Protein AF-A0A8J4YH72-F1 (afdb_monomer_lite)

Secondary structure (DSSP, 8-state):
----------------TT------------PPP----GGG-S-TTTTS-S--SHHHHHHTTTTTTHHHHHHT-HHHHHHHHHHTT-B-TTTT--BHHHHHHTT---

Sequence (106 aa):
MAAIARITPTLKTVLNPGISSVLVRRHSSTKVYGPLADEDRIFTNLYGRHEWRLKGAMARGDWYKTKEILNKGVDWILGEIKTSGLRGRGGAGFPTGMKWGFMNKP

pLDDT: mean 80.11, std 20.28, range [34.69, 96.19]

Radius of gyration: 29.71 Å; chains: 1; bounding box: 58×43×83 Å

Structure (mmCIF, N/CA/C/O backbone):
data_AF-A0A8J4YH72-F1
#
_entry.id   AF-A0A8J4YH72-F1
#
loop_
_atom_site.group_PDB
_atom_site.id
_atom_site.type_symbol
_atom_site.label_atom_id
_atom_site.label_alt_id
_atom_site.label_comp_id
_atom_site.label_asym_id
_atom_site.label_entity_id
_atom_site.label_seq_id
_atom_site.pdbx_PDB_ins_code
_atom_site.Cartn_x
_atom_site.Cartn_y
_atom_site.Cartn_z
_atom_site.occupancy
_atom_site.B_iso_or_equiv
_atom_site.auth_seq_id
_atom_site.auth_comp_id
_atom_site.auth_asym_id
_atom_site.auth_atom_id
_atom_site.pdbx_PDB_model_num
ATOM 1 N N . MET A 1 1 ? 36.032 32.325 63.250 1.00 39.03 1 MET A N 1
ATOM 2 C CA . MET A 1 1 ? 36.044 31.082 62.444 1.00 39.03 1 MET A CA 1
ATOM 3 C C . MET A 1 1 ? 35.371 29.980 63.254 1.00 39.03 1 MET A C 1
ATOM 5 O O . MET A 1 1 ? 35.620 29.944 64.447 1.00 39.03 1 MET A O 1
ATOM 9 N N . ALA A 1 2 ? 34.578 29.124 62.594 1.00 34.69 2 ALA A N 1
ATOM 10 C CA . ALA A 1 2 ? 33.863 27.928 63.097 1.00 34.69 2 ALA A CA 1
ATOM 11 C C . ALA A 1 2 ? 32.361 28.072 63.469 1.00 34.69 2 ALA A C 1
ATOM 13 O O . ALA A 1 2 ? 31.966 28.174 64.622 1.00 34.69 2 ALA A O 1
ATOM 14 N N . ALA A 1 3 ? 31.559 28.105 62.398 1.00 37.59 3 ALA A N 1
ATOM 15 C CA . ALA A 1 3 ? 30.391 27.276 62.055 1.00 37.59 3 ALA A CA 1
ATOM 16 C C . ALA A 1 3 ? 29.400 26.755 63.127 1.00 37.59 3 ALA A C 1
ATOM 18 O O . ALA A 1 3 ? 29.690 25.877 63.931 1.00 37.59 3 ALA A O 1
ATOM 19 N N . ILE A 1 4 ? 28.151 27.200 62.943 1.00 43.84 4 ILE A N 1
ATOM 20 C CA . ILE A 1 4 ? 26.877 26.615 63.382 1.00 43.84 4 ILE A CA 1
ATOM 21 C C . ILE A 1 4 ? 26.623 25.303 62.619 1.00 43.84 4 ILE A C 1
ATOM 23 O O . ILE A 1 4 ? 26.692 25.304 61.390 1.00 43.84 4 ILE A O 1
ATOM 27 N N . ALA A 1 5 ? 26.221 24.225 63.299 1.00 43.47 5 ALA A N 1
ATOM 28 C CA . ALA A 1 5 ? 25.615 23.064 62.642 1.00 43.47 5 ALA A CA 1
ATOM 29 C C . ALA A 1 5 ? 24.387 22.577 63.421 1.00 43.47 5 ALA A C 1
ATOM 31 O O . ALA A 1 5 ? 24.436 22.295 64.615 1.00 43.47 5 ALA A O 1
ATOM 32 N N . ARG A 1 6 ? 23.264 22.565 62.704 1.00 37.84 6 ARG A N 1
ATOM 33 C CA . ARG A 1 6 ? 21.909 22.278 63.167 1.00 37.84 6 ARG A CA 1
ATOM 34 C C . ARG A 1 6 ? 21.674 20.770 63.294 1.00 37.84 6 ARG A C 1
ATOM 36 O O . ARG A 1 6 ? 22.224 19.971 62.546 1.00 37.84 6 ARG A O 1
ATOM 43 N N . ILE A 1 7 ? 20.781 20.442 64.218 1.00 49.12 7 ILE A N 1
ATOM 44 C CA . ILE A 1 7 ? 20.158 19.142 64.483 1.00 49.12 7 ILE A CA 1
ATOM 45 C C . ILE A 1 7 ? 19.637 18.490 63.188 1.00 49.12 7 ILE A C 1
ATOM 47 O O . ILE A 1 7 ? 18.859 19.117 62.473 1.00 49.12 7 ILE A O 1
ATOM 51 N N . THR A 1 8 ? 19.979 17.220 62.937 1.00 41.97 8 THR A N 1
ATOM 52 C CA . THR A 1 8 ? 19.161 16.282 62.135 1.00 41.97 8 THR A CA 1
ATOM 53 C C . THR A 1 8 ? 19.289 14.847 62.675 1.00 41.97 8 THR A C 1
ATOM 55 O O . THR A 1 8 ? 20.343 14.485 63.200 1.00 41.97 8 THR A O 1
ATOM 58 N N . PRO A 1 9 ? 18.209 14.043 62.611 1.00 45.47 9 PRO A N 1
ATOM 59 C CA . PRO A 1 9 ? 18.123 12.744 63.268 1.00 45.47 9 PRO A CA 1
ATOM 60 C C . PRO A 1 9 ? 18.824 11.624 62.489 1.00 45.47 9 PRO A C 1
ATOM 62 O O . PRO A 1 9 ? 18.858 11.581 61.261 1.00 45.47 9 PRO A O 1
ATOM 65 N N . THR A 1 10 ? 19.341 10.680 63.263 1.00 43.25 10 THR A N 1
ATOM 66 C CA . THR A 1 10 ? 19.987 9.431 62.873 1.00 43.25 10 THR A CA 1
ATOM 67 C C . THR A 1 10 ? 19.068 8.528 62.038 1.00 43.25 10 THR A C 1
ATOM 69 O O . THR A 1 10 ? 18.215 7.814 62.563 1.00 43.25 10 THR A O 1
ATOM 72 N N . LEU A 1 11 ? 19.285 8.486 60.721 1.00 41.38 11 LEU A N 1
ATOM 73 C CA . LEU A 1 11 ? 18.769 7.418 59.859 1.00 41.38 11 LEU A CA 1
ATOM 74 C C . LEU A 1 11 ? 19.636 6.165 60.047 1.00 41.38 11 LEU A C 1
ATOM 76 O O . LEU A 1 11 ? 20.699 6.021 59.445 1.00 41.38 11 LEU A O 1
ATOM 80 N N . LYS A 1 12 ? 19.184 5.247 60.907 1.00 43.00 12 LYS A N 1
ATOM 81 C CA . LYS A 1 12 ? 19.678 3.866 60.930 1.00 43.00 12 LYS A CA 1
ATOM 82 C C . LYS A 1 12 ? 19.165 3.147 59.679 1.00 43.00 12 LYS A C 1
ATOM 84 O O . LYS A 1 12 ? 18.046 2.642 59.667 1.00 43.00 12 LYS A O 1
ATOM 89 N N . THR A 1 13 ? 19.982 3.088 58.634 1.00 43.09 13 THR A N 1
ATOM 90 C CA . THR A 1 13 ? 19.763 2.172 57.510 1.00 43.09 13 THR A CA 1
ATOM 91 C C . THR A 1 13 ? 20.051 0.752 57.990 1.00 43.09 13 THR A C 1
ATOM 93 O O . THR A 1 13 ? 21.195 0.397 58.266 1.00 43.09 13 THR A O 1
ATOM 96 N N . VAL A 1 14 ? 18.999 -0.053 58.122 1.00 46.81 14 VAL A N 1
ATOM 97 C CA . VAL A 1 14 ? 19.088 -1.500 58.337 1.00 46.81 14 VAL A CA 1
ATOM 98 C C . VAL A 1 14 ? 19.742 -2.114 57.097 1.00 46.81 14 VAL A C 1
ATOM 100 O O . VAL A 1 14 ? 19.135 -2.186 56.031 1.00 46.81 14 VAL A O 1
ATOM 103 N N . LEU A 1 15 ? 21.006 -2.516 57.226 1.00 44.09 15 LEU A N 1
ATOM 104 C CA . LEU A 1 15 ? 21.703 -3.328 56.234 1.00 44.09 15 LEU A CA 1
ATOM 105 C C . LEU A 1 15 ? 21.137 -4.748 56.308 1.00 44.09 15 LEU A C 1
ATOM 107 O O . LEU A 1 15 ? 21.370 -5.460 57.281 1.00 44.09 15 LEU A O 1
ATOM 111 N N . ASN A 1 16 ? 20.382 -5.145 55.286 1.00 44.38 16 ASN A N 1
ATOM 112 C CA . ASN A 1 16 ? 19.950 -6.525 55.099 1.00 44.38 16 ASN A CA 1
ATOM 113 C C . ASN A 1 16 ? 21.035 -7.256 54.276 1.00 44.38 16 ASN A C 1
ATOM 115 O O . ASN A 1 16 ? 21.258 -6.877 53.120 1.00 44.38 16 ASN A O 1
ATOM 119 N N . PRO A 1 17 ? 21.754 -8.254 54.821 1.00 45.34 17 PRO A N 1
ATOM 120 C CA . PRO A 1 17 ? 22.838 -8.925 54.116 1.00 45.34 17 PRO A CA 1
ATOM 121 C C . PRO A 1 17 ? 22.244 -10.066 53.283 1.00 45.34 17 PRO A C 1
ATOM 123 O O . PRO A 1 17 ? 22.188 -11.205 53.730 1.00 45.34 17 PRO A O 1
ATOM 126 N N . GLY A 1 18 ? 21.725 -9.771 52.089 1.00 48.78 18 GLY A N 1
ATOM 127 C CA . GLY A 1 18 ? 21.103 -10.835 51.288 1.00 48.78 18 GLY A CA 1
ATOM 128 C C . GLY A 1 18 ? 20.707 -10.520 49.852 1.00 48.78 18 GLY A C 1
ATOM 129 O O . GLY A 1 18 ? 20.145 -11.387 49.193 1.00 48.78 18 GLY A O 1
ATOM 130 N N . ILE A 1 19 ? 20.987 -9.325 49.330 1.00 50.94 19 ILE A N 1
ATOM 131 C CA . ILE A 1 19 ? 20.659 -8.994 47.939 1.00 50.94 19 ILE A CA 1
ATOM 132 C C . ILE A 1 19 ? 21.966 -8.871 47.169 1.00 50.94 19 ILE A C 1
ATOM 134 O O . ILE A 1 19 ? 22.557 -7.797 47.069 1.00 50.94 19 ILE A O 1
ATOM 138 N N . SER A 1 20 ? 22.428 -10.006 46.645 1.00 48.84 20 SER A N 1
ATOM 139 C CA . SER A 1 20 ? 23.406 -10.047 45.563 1.00 48.84 20 SER A CA 1
ATOM 140 C C . SER A 1 20 ? 22.939 -9.070 44.489 1.00 48.84 20 SER A C 1
ATOM 142 O O . SER A 1 20 ? 21.819 -9.190 43.990 1.00 48.84 20 SER A O 1
ATOM 144 N N . SER A 1 21 ? 23.759 -8.072 44.172 1.00 56.25 21 SER A N 1
ATOM 145 C CA . SER A 1 21 ? 23.476 -7.102 43.122 1.00 56.25 21 SER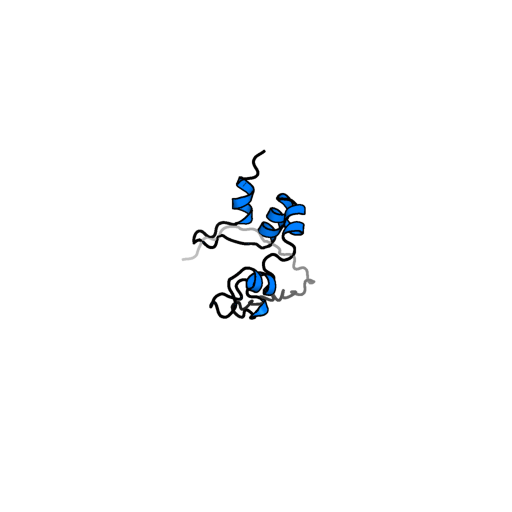 A CA 1
ATOM 146 C C . SER A 1 21 ? 23.363 -7.841 41.790 1.00 56.25 21 SER A C 1
ATOM 148 O O . SER A 1 21 ? 24.348 -8.094 41.098 1.00 56.25 21 SER A O 1
ATOM 150 N N . VAL A 1 22 ? 22.140 -8.224 41.424 1.00 60.81 22 VAL A N 1
ATOM 151 C CA . VAL A 1 22 ? 21.829 -8.690 40.078 1.00 60.81 22 VAL A CA 1
ATOM 152 C C . VAL A 1 22 ? 22.080 -7.496 39.171 1.00 60.81 22 VAL A C 1
ATOM 154 O O . VAL A 1 22 ? 21.256 -6.589 39.054 1.00 60.81 22 VAL A O 1
ATOM 157 N N . LEU A 1 23 ? 23.272 -7.459 38.580 1.00 59.34 23 LEU A N 1
ATOM 158 C CA . LEU A 1 23 ? 23.621 -6.525 37.529 1.00 59.34 23 LEU A CA 1
ATOM 159 C C . LEU A 1 23 ? 22.649 -6.794 36.377 1.00 59.34 23 LEU A C 1
ATOM 161 O O . LEU A 1 23 ? 22.839 -7.723 35.590 1.00 59.34 23 LEU A O 1
ATOM 165 N N . VAL A 1 24 ? 21.574 -6.010 36.301 1.00 63.34 24 VAL A N 1
ATOM 166 C CA . VAL A 1 24 ? 20.640 -6.036 35.177 1.00 63.34 24 VAL A CA 1
ATOM 167 C C . VAL A 1 24 ? 21.429 -5.598 33.946 1.00 63.34 24 VAL A C 1
ATOM 169 O O . VAL A 1 24 ? 21.573 -4.407 33.666 1.00 63.34 24 VAL A O 1
ATOM 172 N N . ARG A 1 25 ? 21.983 -6.567 33.208 1.00 59.88 25 ARG A N 1
ATOM 173 C CA . ARG A 1 25 ? 22.549 -6.345 31.877 1.00 59.88 25 ARG A CA 1
ATOM 174 C C . ARG A 1 25 ? 21.402 -5.926 30.962 1.00 59.88 25 ARG A C 1
ATOM 176 O O . ARG A 1 25 ? 20.724 -6.767 30.373 1.00 59.88 25 ARG A O 1
ATOM 183 N N . ARG A 1 26 ? 21.180 -4.614 30.845 1.00 61.28 26 ARG A N 1
ATOM 184 C CA . ARG A 1 26 ? 20.371 -4.032 29.773 1.00 61.28 26 ARG A CA 1
ATOM 185 C C . ARG A 1 26 ? 21.037 -4.412 28.452 1.00 61.28 26 ARG A C 1
ATOM 187 O O . ARG A 1 26 ? 22.020 -3.796 28.057 1.00 61.28 26 ARG A O 1
ATOM 194 N N . HIS A 1 27 ? 20.522 -5.436 27.780 1.00 61.22 27 HIS A N 1
ATOM 195 C CA . HIS A 1 27 ? 20.843 -5.661 26.378 1.00 61.22 27 HIS A CA 1
ATOM 196 C C . HIS A 1 27 ? 20.159 -4.550 25.579 1.00 61.22 27 HIS A C 1
ATOM 198 O O . HIS A 1 27 ? 19.003 -4.682 25.184 1.00 61.22 27 HIS A O 1
ATOM 204 N N . SER A 1 28 ? 20.843 -3.426 25.364 1.00 66.75 28 SER A N 1
ATOM 205 C CA . SER A 1 28 ? 20.453 -2.506 24.300 1.00 66.75 28 SER A CA 1
ATOM 206 C C . SER A 1 28 ? 20.903 -3.137 22.984 1.00 66.75 28 SER A C 1
ATOM 208 O O . SER A 1 28 ? 22.024 -2.913 22.532 1.00 66.75 28 SER A O 1
ATOM 210 N N . SER A 1 29 ? 20.073 -3.990 22.383 1.00 69.50 29 SER A N 1
ATOM 211 C CA . SER A 1 29 ? 20.314 -4.402 21.002 1.00 69.50 29 SER A CA 1
ATOM 212 C C . SER A 1 29 ? 20.127 -3.170 20.115 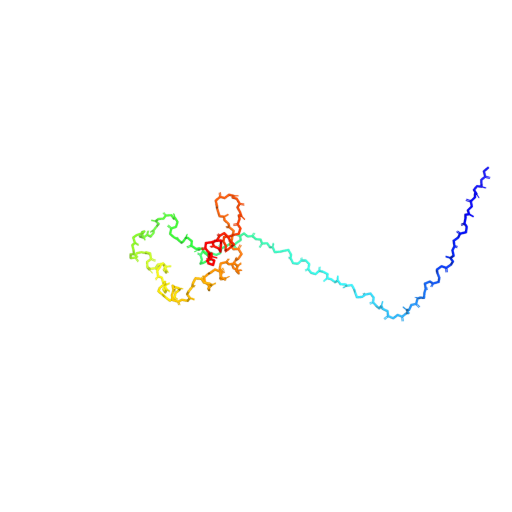1.00 69.50 29 SER A C 1
ATOM 214 O O . SER A 1 29 ? 18.996 -2.737 19.872 1.00 69.50 29 SER A O 1
ATOM 216 N N . THR A 1 30 ? 21.217 -2.563 19.665 1.00 75.94 30 THR A N 1
ATOM 217 C CA . THR A 1 30 ? 21.175 -1.477 18.688 1.00 75.94 30 THR A CA 1
ATOM 218 C C . THR A 1 30 ? 20.714 -2.080 17.362 1.00 75.94 30 THR A C 1
ATOM 220 O O . THR A 1 30 ? 21.494 -2.720 16.662 1.00 75.94 30 THR A O 1
ATOM 223 N N . LYS A 1 31 ? 19.421 -1.961 17.031 1.00 81.88 31 LYS A N 1
ATOM 224 C CA . LYS A 1 31 ? 18.928 -2.382 15.713 1.00 81.88 31 LYS A CA 1
ATOM 225 C C . LYS A 1 31 ? 19.530 -1.461 14.656 1.00 81.88 31 LYS A C 1
ATOM 227 O O . LYS A 1 31 ? 19.327 -0.250 14.706 1.00 81.88 31 LYS A O 1
ATOM 232 N N . VAL A 1 32 ? 20.256 -2.046 13.711 1.00 86.69 32 VAL A N 1
ATOM 233 C CA . VAL A 1 32 ? 20.731 -1.356 12.511 1.00 86.69 32 VAL A CA 1
ATOM 234 C C . VAL A 1 32 ? 19.619 -1.433 11.469 1.00 86.69 32 VAL A C 1
ATOM 236 O O . VAL A 1 32 ? 19.128 -2.515 11.158 1.00 86.69 32 VAL A O 1
ATOM 239 N N . TYR A 1 33 ? 19.198 -0.279 10.963 1.00 89.25 33 TYR A N 1
ATOM 240 C CA . TYR A 1 33 ? 18.208 -0.163 9.892 1.00 89.25 33 TYR A CA 1
ATOM 241 C C . TYR A 1 33 ? 18.920 0.079 8.558 1.00 89.25 33 TYR A C 1
ATOM 243 O O . TYR A 1 33 ? 20.050 0.561 8.548 1.00 89.25 33 TYR A O 1
ATOM 251 N N . GLY A 1 34 ? 18.259 -0.208 7.434 1.00 88.12 34 GLY A N 1
ATOM 252 C CA . GLY A 1 34 ? 18.790 0.115 6.105 1.00 88.12 34 GLY A CA 1
ATOM 253 C C . GLY A 1 34 ? 18.786 -1.032 5.095 1.00 88.12 34 GLY A C 1
ATOM 254 O O . GLY A 1 34 ? 18.287 -0.806 3.993 1.00 88.12 34 GLY A O 1
ATOM 255 N N . PRO A 1 35 ? 19.297 -2.240 5.410 1.00 92.75 35 PRO A N 1
ATOM 256 C CA . PRO A 1 35 ? 19.249 -3.331 4.446 1.00 92.75 35 PRO A CA 1
ATOM 257 C C . PRO A 1 35 ? 17.792 -3.757 4.229 1.00 92.75 35 PRO A C 1
ATOM 259 O O . PRO A 1 35 ? 17.090 -4.088 5.182 1.00 92.75 35 PRO A O 1
ATOM 262 N N . LEU A 1 36 ? 17.348 -3.711 2.972 1.00 94.19 36 LEU A N 1
ATOM 263 C CA . LEU A 1 36 ? 16.031 -4.158 2.523 1.00 94.19 36 LEU A CA 1
ATOM 264 C C . LEU A 1 36 ? 16.245 -5.109 1.347 1.00 94.19 36 LEU A C 1
ATOM 266 O O . LEU A 1 36 ? 16.844 -4.700 0.345 1.00 94.19 36 LEU A O 1
ATOM 270 N N . ALA A 1 37 ? 15.790 -6.356 1.476 1.00 94.81 37 ALA A N 1
ATOM 271 C CA . ALA A 1 37 ? 15.910 -7.326 0.398 1.00 94.81 37 ALA A CA 1
ATOM 272 C C . ALA A 1 37 ? 15.025 -6.921 -0.790 1.00 94.81 37 ALA A C 1
ATOM 274 O O . ALA A 1 37 ? 14.049 -6.182 -0.644 1.00 94.81 37 ALA A O 1
ATOM 275 N N . ASP A 1 38 ? 15.363 -7.400 -1.986 1.00 93.38 38 ASP A N 1
ATOM 276 C CA . ASP A 1 38 ? 14.587 -7.093 -3.192 1.00 93.38 38 ASP A CA 1
ATOM 277 C C . ASP A 1 38 ? 13.147 -7.634 -3.103 1.00 93.38 38 ASP A C 1
ATOM 279 O O . ASP A 1 38 ? 12.233 -7.001 -3.630 1.00 93.38 38 ASP A O 1
ATOM 283 N N . GLU A 1 39 ? 12.936 -8.742 -2.385 1.00 94.06 39 GLU A N 1
ATOM 284 C CA . GLU A 1 39 ? 11.621 -9.347 -2.124 1.00 94.06 39 GLU A CA 1
ATOM 285 C C . GLU A 1 39 ? 10.752 -8.552 -1.137 1.00 94.06 39 GLU A C 1
ATOM 287 O O . GLU A 1 39 ? 9.529 -8.565 -1.251 1.00 94.06 39 GLU A O 1
ATOM 292 N N . ASP A 1 40 ? 11.364 -7.780 -0.234 1.00 95.19 40 ASP A N 1
ATOM 293 C CA . ASP A 1 40 ? 10.648 -6.940 0.736 1.00 95.19 40 ASP A CA 1
ATOM 294 C C . ASP A 1 40 ? 10.128 -5.630 0.112 1.00 95.19 40 ASP A C 1
ATOM 296 O O . ASP A 1 40 ? 9.454 -4.818 0.761 1.00 95.19 40 ASP A O 1
ATOM 300 N N . ARG A 1 41 ? 10.464 -5.363 -1.156 1.00 94.75 41 ARG A N 1
ATOM 301 C CA . ARG A 1 41 ? 10.046 -4.144 -1.851 1.00 94.75 41 ARG A CA 1
ATOM 302 C C . ARG A 1 41 ? 8.596 -4.249 -2.299 1.00 94.75 41 ARG A C 1
ATOM 304 O O . ARG A 1 41 ? 8.258 -5.003 -3.200 1.00 94.75 41 ARG A O 1
ATOM 311 N N . ILE A 1 42 ? 7.764 -3.352 -1.780 1.00 94.75 42 ILE A N 1
ATOM 312 C CA . ILE A 1 42 ? 6.365 -3.214 -2.214 1.00 94.75 42 ILE A CA 1
ATOM 313 C C . ILE A 1 42 ? 6.275 -2.722 -3.674 1.00 94.75 42 ILE A C 1
ATOM 315 O O . ILE A 1 42 ? 5.415 -3.156 -4.432 1.00 94.75 42 ILE A O 1
ATOM 319 N N . PHE A 1 43 ? 7.178 -1.831 -4.103 1.00 94.75 43 PHE A N 1
ATOM 320 C CA . PHE A 1 43 ? 7.181 -1.260 -5.457 1.00 94.75 43 PHE A CA 1
ATOM 321 C C . PHE A 1 43 ? 8.224 -1.939 -6.354 1.00 94.75 43 PHE A C 1
ATOM 323 O O . PHE A 1 43 ? 9.296 -1.395 -6.615 1.00 94.75 43 PHE A O 1
ATOM 330 N N . THR A 1 44 ? 7.910 -3.141 -6.834 1.00 92.75 44 THR A N 1
ATOM 331 C CA . THR A 1 44 ? 8.844 -3.995 -7.594 1.00 92.75 44 THR A CA 1
ATOM 332 C C . THR A 1 44 ? 9.158 -3.487 -9.009 1.00 92.75 44 THR A C 1
ATOM 334 O O . THR A 1 44 ? 10.297 -3.582 -9.460 1.00 92.75 44 THR A O 1
ATOM 337 N N . ASN A 1 45 ? 8.194 -2.883 -9.715 1.00 94.94 45 ASN A N 1
ATOM 338 C CA . ASN A 1 45 ? 8.387 -2.344 -11.074 1.00 94.94 45 ASN A CA 1
ATOM 339 C C . ASN A 1 45 ? 8.626 -0.824 -11.108 1.00 94.94 45 ASN A C 1
ATOM 341 O O . ASN A 1 45 ? 8.141 -0.131 -12.001 1.00 94.94 45 ASN A O 1
ATOM 345 N N . LEU A 1 46 ? 9.363 -0.287 -10.134 1.00 93.75 46 LEU A N 1
ATOM 346 C CA . LEU A 1 46 ? 9.586 1.159 -10.022 1.00 93.75 46 LEU A CA 1
ATOM 347 C C . LEU A 1 46 ? 10.303 1.759 -11.247 1.00 93.75 46 LEU A C 1
ATOM 349 O O . LEU A 1 46 ? 10.021 2.884 -11.641 1.00 93.75 46 LEU A O 1
ATOM 353 N N . TYR A 1 47 ? 11.201 0.995 -11.869 1.00 94.38 47 TYR A N 1
ATOM 354 C CA . TYR A 1 47 ? 11.994 1.439 -13.021 1.00 94.38 47 TYR A CA 1
ATOM 355 C C . TYR A 1 47 ? 11.367 1.103 -14.383 1.00 94.38 47 TYR A C 1
ATOM 357 O O . TYR A 1 47 ? 12.010 1.306 -15.408 1.00 94.38 47 TYR A O 1
ATOM 365 N N . GLY A 1 48 ? 10.158 0.531 -14.421 1.00 92.38 48 GLY A N 1
ATOM 366 C CA . GLY A 1 48 ? 9.485 0.193 -15.681 1.00 92.38 48 GLY A CA 1
ATOM 367 C C . GLY A 1 48 ? 10.168 -0.904 -16.509 1.00 92.38 48 GLY A C 1
ATOM 368 O O . GLY A 1 48 ? 9.931 -0.996 -17.710 1.00 92.38 48 GLY A O 1
ATOM 369 N N . ARG A 1 49 ? 11.012 -1.743 -15.889 1.00 92.00 49 ARG A N 1
ATOM 370 C CA . ARG A 1 49 ? 11.682 -2.876 -16.563 1.00 92.00 49 ARG A CA 1
ATOM 371 C C . ARG A 1 49 ? 10.712 -3.993 -16.952 1.00 92.00 49 ARG A C 1
ATOM 373 O O . ARG A 1 49 ? 11.014 -4.785 -17.838 1.00 92.00 49 ARG A O 1
ATOM 380 N N . HIS A 1 50 ? 9.561 -4.059 -16.289 1.00 91.25 50 HIS A N 1
ATOM 381 C CA . HIS A 1 50 ? 8.484 -4.996 -16.586 1.00 91.25 50 HIS A CA 1
ATOM 382 C C . HIS A 1 50 ? 7.257 -4.263 -17.139 1.00 91.25 50 HIS A C 1
ATOM 384 O O . HIS A 1 50 ? 7.118 -3.045 -17.008 1.00 91.25 50 HIS A O 1
ATOM 390 N N . GLU A 1 51 ? 6.322 -5.013 -17.723 1.00 93.06 51 GLU A N 1
ATOM 391 C CA . GLU A 1 51 ? 5.084 -4.450 -18.261 1.00 93.06 51 GLU A CA 1
ATOM 392 C C . GLU A 1 51 ? 4.257 -3.755 -17.156 1.00 93.06 51 GLU A C 1
ATOM 394 O O . GLU A 1 51 ? 3.919 -4.345 -16.128 1.00 93.06 51 GLU A O 1
ATOM 399 N N . TRP A 1 52 ? 3.912 -2.482 -17.361 1.00 91.38 52 TRP A N 1
ATOM 400 C CA . TRP A 1 52 ? 3.111 -1.679 -16.422 1.00 91.38 52 TRP A CA 1
ATOM 401 C C . TRP A 1 52 ? 1.597 -1.889 -16.568 1.00 91.38 52 TRP A C 1
ATOM 403 O O . TRP A 1 52 ? 0.824 -1.440 -15.725 1.00 91.38 52 TRP A O 1
ATOM 413 N N . ARG A 1 53 ? 1.163 -2.570 -17.634 1.00 95.81 53 ARG A N 1
ATOM 414 C CA . ARG A 1 53 ? -0.245 -2.891 -17.891 1.00 95.81 53 ARG A CA 1
ATOM 415 C C . ARG A 1 53 ? -0.760 -3.970 -16.935 1.00 95.81 53 ARG A C 1
ATOM 417 O O . ARG A 1 53 ? -0.010 -4.564 -16.164 1.00 95.81 53 ARG A O 1
ATOM 424 N N . LEU A 1 54 ? -2.058 -4.260 -17.038 1.00 94.31 54 LEU A N 1
ATOM 425 C CA . LEU A 1 54 ? -2.764 -5.194 -16.161 1.00 94.31 54 LEU A CA 1
ATOM 426 C C . LEU A 1 54 ? -2.119 -6.587 -16.106 1.00 94.31 54 LEU A C 1
ATOM 428 O O . LEU A 1 54 ? -1.958 -7.127 -15.019 1.00 94.31 54 LEU A O 1
ATOM 432 N N . LYS A 1 55 ? -1.708 -7.148 -17.251 1.00 94.56 55 LYS A N 1
ATOM 433 C CA . LYS A 1 55 ? -1.083 -8.480 -17.307 1.00 94.56 55 LYS A CA 1
ATOM 434 C C . LYS A 1 55 ? 0.217 -8.525 -16.502 1.00 94.56 55 LYS A C 1
ATOM 436 O O . LYS A 1 55 ? 0.362 -9.371 -15.623 1.00 94.56 55 LYS A O 1
ATOM 441 N N . GLY A 1 56 ? 1.118 -7.570 -16.735 1.00 94.75 56 GLY A N 1
ATOM 442 C CA . GLY A 1 56 ? 2.331 -7.417 -15.934 1.00 94.75 56 GLY A CA 1
ATOM 443 C C . GLY A 1 56 ? 2.074 -7.123 -14.453 1.00 94.75 56 GLY A C 1
ATOM 444 O O . GLY A 1 56 ? 2.826 -7.600 -13.611 1.00 94.75 56 GLY A O 1
ATOM 445 N N . ALA A 1 57 ? 1.018 -6.379 -14.112 1.00 95.19 57 ALA A N 1
ATOM 446 C CA . ALA A 1 57 ? 0.632 -6.124 -12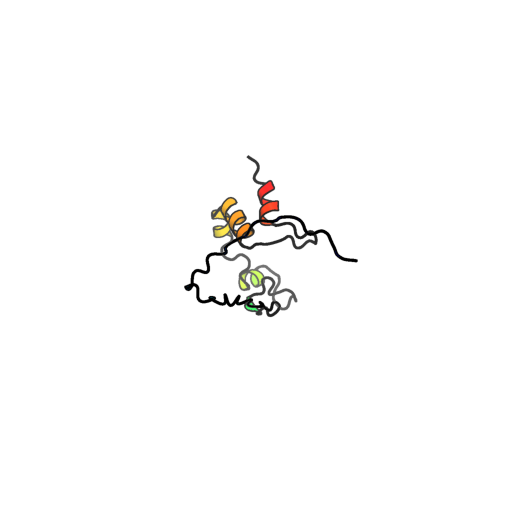.722 1.00 95.19 57 ALA A CA 1
ATOM 447 C C . ALA A 1 57 ? 0.173 -7.395 -11.999 1.00 95.19 57 ALA A C 1
ATOM 449 O O . ALA A 1 57 ? 0.694 -7.722 -10.933 1.00 95.19 57 ALA A O 1
ATOM 450 N N . MET A 1 58 ? -0.712 -8.170 -12.627 1.00 94.44 58 MET A N 1
ATOM 451 C CA . MET A 1 58 ? -1.161 -9.458 -12.093 1.00 94.44 58 MET A CA 1
ATOM 452 C C . MET A 1 58 ? 0.005 -10.430 -11.879 1.00 94.44 58 MET A C 1
ATOM 454 O O . MET A 1 58 ? 0.035 -11.137 -10.876 1.00 94.44 58 MET A O 1
ATOM 458 N N . ALA A 1 59 ? 1.002 -10.426 -12.772 1.00 94.56 59 ALA A N 1
ATOM 459 C CA . ALA A 1 59 ? 2.198 -11.258 -12.633 1.00 94.56 59 ALA A CA 1
ATOM 460 C C . ALA A 1 59 ? 3.075 -10.888 -11.418 1.00 94.56 59 ALA A C 1
ATOM 462 O O . ALA A 1 59 ? 3.801 -11.740 -10.915 1.00 94.56 59 ALA A O 1
ATOM 463 N N . ARG A 1 60 ? 3.005 -9.644 -10.925 1.00 94.12 60 ARG A N 1
ATOM 464 C CA . ARG A 1 60 ? 3.735 -9.185 -9.726 1.00 94.12 60 ARG A CA 1
ATOM 465 C C . ARG A 1 60 ? 2.969 -9.413 -8.422 1.00 94.12 60 ARG A C 1
ATOM 467 O O . ARG A 1 60 ? 3.495 -9.102 -7.360 1.00 94.12 60 ARG A O 1
ATOM 474 N N . GLY A 1 61 ? 1.742 -9.929 -8.499 1.00 94.38 61 GLY A N 1
ATOM 475 C CA . GLY A 1 61 ? 0.856 -10.087 -7.347 1.00 94.38 61 GLY A CA 1
ATOM 476 C C . GLY A 1 61 ? -0.067 -8.891 -7.092 1.00 94.38 61 GLY A C 1
ATOM 477 O O . GLY A 1 61 ? -0.845 -8.927 -6.138 1.00 94.38 61 GLY A O 1
ATOM 478 N N . ASP A 1 62 ? -0.057 -7.863 -7.951 1.00 94.81 62 ASP A N 1
ATOM 479 C CA . ASP A 1 62 ? -1.092 -6.826 -7.909 1.00 94.81 62 ASP A CA 1
ATOM 480 C C . ASP A 1 62 ? -2.455 -7.478 -8.222 1.00 94.81 62 ASP A C 1
ATOM 482 O O . ASP A 1 62 ? -2.544 -8.421 -9.009 1.00 94.81 62 ASP A O 1
ATOM 486 N N . TRP A 1 63 ? -3.537 -6.990 -7.611 1.00 94.56 63 TRP A N 1
ATOM 487 C CA . TRP A 1 63 ? -4.886 -7.585 -7.702 1.00 9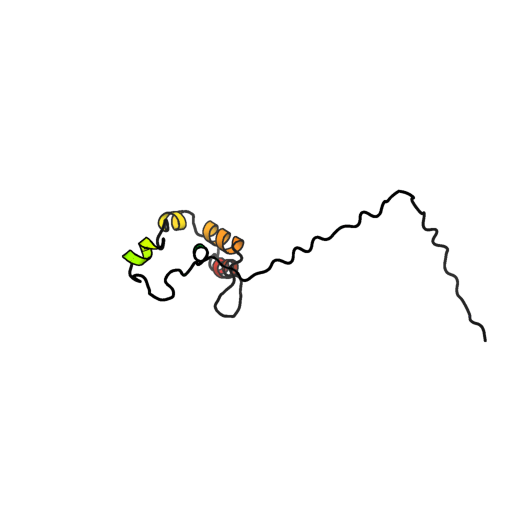4.56 63 TRP A CA 1
ATOM 488 C C . TRP A 1 63 ? -5.049 -8.990 -7.096 1.00 94.56 63 TRP A C 1
ATOM 490 O O . TRP A 1 63 ? -6.128 -9.580 -7.201 1.00 94.56 63 TRP A O 1
ATOM 500 N N . TYR A 1 64 ? -4.044 -9.517 -6.399 1.00 94.56 64 TYR A N 1
ATOM 501 C CA . TYR A 1 64 ? -4.165 -10.795 -5.708 1.00 94.56 64 TYR A CA 1
ATOM 502 C C . TYR A 1 64 ? -5.162 -10.714 -4.542 1.00 94.56 64 TYR A C 1
ATOM 504 O O . TYR A 1 64 ? -5.020 -9.890 -3.640 1.00 94.56 64 TYR A O 1
ATOM 512 N N . LYS A 1 65 ? -6.187 -11.577 -4.564 1.00 96.19 65 LYS A N 1
ATOM 513 C CA . LYS A 1 65 ? -7.193 -11.733 -3.491 1.00 96.19 65 LYS A CA 1
ATOM 514 C C . LYS A 1 65 ? -7.877 -10.438 -3.033 1.00 96.19 65 LYS A C 1
ATOM 516 O O . LYS A 1 65 ? -8.419 -10.368 -1.931 1.00 96.19 65 LYS A O 1
ATOM 521 N N . THR A 1 66 ? -7.945 -9.423 -3.888 1.00 94.50 66 THR A N 1
ATOM 522 C CA . THR A 1 66 ? -8.591 -8.142 -3.553 1.00 94.50 66 THR A CA 1
ATOM 523 C C . THR A 1 66 ? -10.063 -8.309 -3.189 1.00 94.50 66 THR A C 1
ATOM 525 O O . THR A 1 66 ? -10.533 -7.676 -2.249 1.00 94.50 66 THR A O 1
ATOM 528 N N . LYS A 1 67 ? -10.779 -9.224 -3.854 1.00 94.81 67 LYS A N 1
ATOM 529 C CA . LYS A 1 67 ? -12.167 -9.572 -3.510 1.00 94.81 67 LYS A CA 1
ATOM 530 C C . LYS A 1 67 ? -12.302 -10.084 -2.071 1.00 94.81 67 LYS A C 1
ATOM 532 O O . LYS A 1 67 ? -13.227 -9.693 -1.369 1.00 94.81 67 LYS A O 1
ATOM 537 N N . GLU A 1 68 ? -11.380 -10.934 -1.622 1.00 96.12 68 GLU A N 1
ATOM 538 C CA . GLU A 1 68 ? -11.385 -11.458 -0.251 1.00 96.12 68 GLU A CA 1
ATOM 539 C C . GLU A 1 68 ? -11.100 -10.347 0.763 1.00 96.12 68 GLU A C 1
ATOM 541 O O . GLU A 1 68 ? -11.764 -10.281 1.793 1.00 96.12 68 GLU A O 1
ATOM 546 N N . ILE A 1 69 ? -10.165 -9.442 0.451 1.00 95.19 69 ILE A N 1
ATOM 547 C CA . ILE A 1 69 ? -9.851 -8.278 1.292 1.00 95.19 69 ILE A CA 1
ATOM 548 C C . ILE A 1 69 ? -11.086 -7.385 1.460 1.00 95.19 69 ILE A C 1
ATOM 550 O O . ILE A 1 69 ? -11.401 -6.995 2.581 1.00 95.19 69 ILE A O 1
ATOM 554 N N . LEU A 1 70 ? -11.813 -7.105 0.374 1.00 94.38 70 LEU A N 1
ATOM 555 C CA . LEU A 1 70 ? -13.041 -6.305 0.425 1.00 94.38 70 LEU A CA 1
ATOM 556 C C . LEU A 1 70 ? -14.134 -6.979 1.266 1.00 94.38 70 LEU A C 1
ATOM 558 O O . LEU A 1 70 ? -14.801 -6.314 2.055 1.00 94.38 70 LEU A O 1
ATOM 562 N N . ASN A 1 71 ? -14.275 -8.300 1.150 1.00 96.19 71 ASN A N 1
ATOM 563 C CA . ASN A 1 71 ? -15.275 -9.059 1.900 1.00 96.19 71 ASN A CA 1
ATOM 564 C C . ASN A 1 71 ? -15.007 -9.110 3.414 1.00 96.19 71 ASN A C 1
ATOM 566 O O . ASN A 1 71 ? -15.939 -9.356 4.174 1.00 96.19 71 ASN A O 1
ATOM 570 N N . LYS A 1 72 ? -13.771 -8.869 3.875 1.00 94.12 72 LYS A N 1
ATOM 571 C CA . LYS A 1 72 ? -13.453 -8.792 5.314 1.00 94.12 72 LYS A CA 1
ATOM 572 C C . LYS A 1 72 ? -14.019 -7.542 5.998 1.00 94.12 72 LYS A C 1
ATOM 574 O O . LYS A 1 72 ? -14.068 -7.496 7.224 1.00 94.12 72 LYS A O 1
ATOM 579 N N . GLY A 1 73 ? -14.464 -6.552 5.223 1.00 92.94 73 GLY A N 1
ATOM 580 C CA . GLY A 1 73 ? -15.090 -5.339 5.735 1.00 92.94 73 GLY A CA 1
ATOM 581 C C . GLY A 1 73 ? -14.100 -4.242 6.130 1.00 92.94 73 GLY A C 1
ATOM 582 O O . GLY A 1 73 ? -12.893 -4.447 6.271 1.00 92.94 73 GLY A O 1
ATOM 583 N N . VAL A 1 74 ? -14.641 -3.034 6.293 1.00 92.06 74 VAL A N 1
ATOM 584 C CA . VAL A 1 74 ? -13.865 -1.801 6.496 1.00 92.06 74 VAL A CA 1
ATOM 585 C C . VAL A 1 74 ? -13.118 -1.809 7.831 1.00 92.06 74 VAL A C 1
ATOM 587 O O . VAL A 1 74 ? -11.948 -1.428 7.877 1.00 92.06 74 VAL A O 1
ATOM 590 N N . ASP A 1 75 ? -13.756 -2.284 8.902 1.00 92.19 75 ASP A N 1
ATOM 591 C CA . ASP A 1 75 ? -13.165 -2.289 10.245 1.00 92.19 75 ASP A CA 1
ATOM 592 C C . ASP A 1 75 ? -11.919 -3.174 10.324 1.00 92.19 75 ASP A C 1
ATOM 594 O O . ASP A 1 75 ? -10.916 -2.781 10.925 1.00 92.19 75 ASP A O 1
ATOM 598 N N . TRP A 1 76 ? -11.946 -4.330 9.652 1.00 94.81 76 TRP A N 1
ATOM 599 C CA . TRP A 1 76 ? -10.789 -5.218 9.567 1.00 94.81 76 TRP A CA 1
ATOM 600 C C . TRP A 1 76 ? -9.618 -4.538 8.845 1.00 94.81 76 TRP A C 1
ATOM 602 O O . TRP A 1 76 ? -8.502 -4.516 9.363 1.00 94.81 76 TRP A O 1
ATOM 612 N N . ILE A 1 77 ? -9.878 -3.897 7.698 1.00 93.81 77 ILE A N 1
ATOM 613 C CA . ILE A 1 77 ? -8.849 -3.179 6.925 1.00 93.81 77 ILE A CA 1
ATOM 614 C C . ILE A 1 77 ? -8.248 -2.029 7.750 1.00 93.81 77 ILE A C 1
ATOM 616 O O . ILE A 1 77 ? -7.029 -1.841 7.768 1.00 93.81 77 ILE A O 1
ATOM 620 N N . LEU A 1 78 ? -9.079 -1.266 8.467 1.00 93.06 78 LEU A N 1
ATOM 621 C CA . LEU A 1 78 ? -8.607 -0.192 9.345 1.00 93.06 78 LEU A CA 1
ATOM 622 C C . LEU A 1 78 ? -7.753 -0.728 10.501 1.00 93.06 78 LEU A C 1
ATOM 624 O O . LEU A 1 78 ? -6.766 -0.083 10.869 1.00 93.06 78 LEU A O 1
ATOM 628 N N . GLY A 1 79 ? -8.114 -1.886 11.058 1.00 94.06 79 GLY A N 1
ATOM 629 C CA . GLY A 1 79 ? -7.334 -2.590 12.075 1.00 94.06 79 GLY A CA 1
ATOM 630 C C . GLY A 1 79 ? -5.935 -2.944 11.577 1.00 94.06 79 GLY A C 1
ATOM 631 O O . GLY A 1 79 ? -4.949 -2.534 12.190 1.00 94.06 79 GLY A O 1
ATOM 632 N N . GLU A 1 80 ? -5.838 -3.602 10.423 1.00 95.38 80 GLU A N 1
ATOM 633 C CA . GLU A 1 80 ? -4.554 -3.990 9.820 1.00 95.38 80 GLU A CA 1
ATOM 634 C C . GLU A 1 80 ? -3.648 -2.782 9.541 1.00 95.38 80 GLU A C 1
ATOM 636 O O . GLU A 1 80 ? -2.454 -2.792 9.852 1.00 95.38 80 GLU A O 1
ATOM 641 N N . ILE A 1 81 ? -4.207 -1.679 9.034 1.00 94.69 81 ILE A N 1
ATOM 642 C CA . ILE A 1 81 ? -3.419 -0.469 8.753 1.00 94.69 81 ILE A CA 1
ATOM 643 C C . ILE A 1 81 ? -2.922 0.184 10.044 1.00 94.69 81 ILE A C 1
ATOM 645 O O . ILE A 1 81 ? -1.791 0.677 10.080 1.00 94.69 81 ILE A O 1
ATOM 649 N N . LYS A 1 82 ? -3.722 0.182 11.114 1.00 92.88 82 LYS A N 1
ATOM 650 C CA . LYS A 1 82 ? -3.273 0.671 12.426 1.00 92.88 82 LYS A CA 1
ATOM 651 C C . LYS A 1 82 ? -2.154 -0.212 12.989 1.00 92.88 82 LYS A C 1
ATOM 653 O O . LYS A 1 82 ? -1.138 0.334 13.416 1.00 92.88 82 LYS A O 1
ATOM 658 N N . THR A 1 83 ? -2.295 -1.536 12.912 1.00 95.94 83 THR A N 1
ATOM 659 C CA . THR A 1 83 ? -1.282 -2.510 13.362 1.00 95.94 83 THR A CA 1
ATOM 660 C C . THR A 1 83 ? 0.024 -2.390 12.577 1.00 95.94 83 THR A C 1
ATOM 662 O O . THR A 1 83 ? 1.099 -2.454 13.167 1.00 95.94 83 THR A O 1
ATOM 665 N N . SER A 1 84 ? -0.047 -2.118 11.269 1.00 94.56 84 SER A N 1
ATOM 666 C CA . SER A 1 84 ? 1.140 -1.910 10.423 1.00 94.56 84 SER A CA 1
ATOM 667 C C . SER A 1 84 ? 1.984 -0.687 10.816 1.00 94.56 84 SER A C 1
ATOM 669 O O . SER A 1 84 ? 3.115 -0.536 10.354 1.00 94.56 84 SER A O 1
ATOM 671 N N . GLY A 1 85 ? 1.439 0.230 11.627 1.00 93.88 85 GLY A N 1
ATOM 672 C CA . GLY A 1 85 ? 2.125 1.464 12.007 1.00 93.88 85 GLY A CA 1
ATOM 673 C C . GLY A 1 85 ? 2.352 2.423 10.834 1.00 93.88 85 GLY A C 1
ATOM 674 O O . GLY A 1 85 ? 3.225 3.294 10.902 1.00 93.88 85 GLY A O 1
ATOM 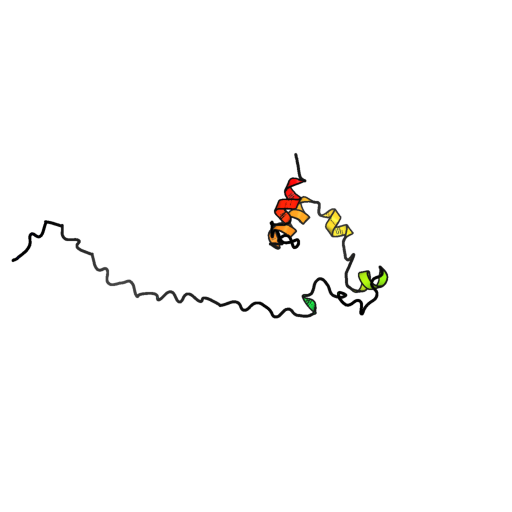675 N N . LEU A 1 86 ? 1.593 2.284 9.740 1.00 94.06 86 LEU A N 1
ATOM 676 C CA . LEU A 1 86 ? 1.762 3.116 8.555 1.00 94.06 86 LEU A CA 1
ATOM 677 C C . LEU A 1 86 ? 1.476 4.594 8.863 1.00 94.06 86 LEU A C 1
ATOM 679 O O . LEU A 1 86 ? 0.409 4.981 9.347 1.00 94.06 86 LEU A O 1
ATOM 683 N N . ARG A 1 87 ? 2.438 5.443 8.501 1.00 94.38 87 ARG A N 1
ATOM 684 C CA . ARG A 1 87 ? 2.353 6.905 8.603 1.00 94.38 87 ARG A CA 1
ATOM 685 C C . ARG A 1 87 ? 2.277 7.534 7.215 1.00 94.38 87 ARG A C 1
ATOM 687 O O . ARG A 1 87 ? 2.862 7.018 6.262 1.00 94.38 87 ARG A O 1
ATOM 694 N N . GLY A 1 88 ? 1.606 8.673 7.104 1.00 93.88 88 GLY A N 1
ATOM 695 C CA . GLY A 1 88 ? 1.417 9.389 5.848 1.00 93.88 88 GLY A CA 1
ATOM 696 C C . GLY A 1 88 ? 2.744 9.707 5.158 1.00 93.88 88 GLY A C 1
ATOM 697 O O . GLY A 1 88 ? 3.663 10.237 5.778 1.00 93.88 88 GLY A O 1
ATOM 698 N N . ARG A 1 89 ? 2.830 9.389 3.862 1.00 94.06 89 ARG A N 1
ATOM 699 C CA . ARG A 1 89 ? 4.029 9.577 3.025 1.00 94.06 89 ARG A CA 1
ATOM 700 C C . ARG A 1 89 ? 4.070 10.920 2.278 1.00 94.06 89 ARG A C 1
ATOM 702 O O . ARG A 1 89 ? 4.986 11.150 1.508 1.00 94.06 89 ARG A O 1
ATOM 709 N N . GLY A 1 90 ? 3.114 11.818 2.539 1.00 92.25 90 GLY A N 1
ATOM 710 C CA . GLY A 1 90 ? 3.037 13.162 1.940 1.00 92.25 90 GLY A CA 1
ATOM 711 C C . GLY A 1 90 ? 3.752 14.275 2.720 1.00 92.25 90 GLY A C 1
ATOM 712 O O . GLY A 1 90 ? 3.429 15.437 2.526 1.00 92.25 90 GLY A O 1
ATOM 713 N N . GLY A 1 91 ? 4.646 13.944 3.660 1.00 92.00 91 GLY A N 1
ATOM 714 C CA . GLY A 1 91 ? 5.442 14.916 4.432 1.00 92.00 91 GLY A CA 1
ATOM 715 C C . GLY A 1 91 ? 4.964 15.172 5.868 1.00 92.00 91 GLY A C 1
ATOM 716 O O . GLY A 1 91 ? 5.787 15.268 6.768 1.00 92.00 91 GLY A O 1
ATOM 717 N N . ALA A 1 92 ? 3.652 15.176 6.130 1.00 92.50 92 ALA A N 1
ATOM 718 C CA . ALA A 1 92 ? 3.115 15.432 7.480 1.00 92.50 92 ALA A CA 1
ATOM 719 C C . ALA A 1 92 ? 3.304 14.269 8.481 1.00 92.50 92 ALA A C 1
ATOM 721 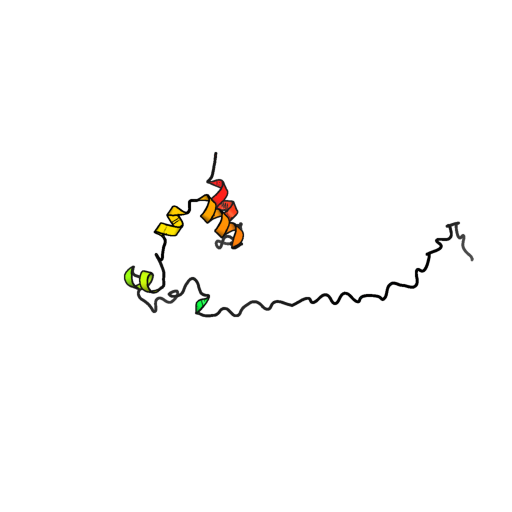O O . ALA A 1 92 ? 3.203 14.459 9.690 1.00 92.50 92 ALA A O 1
ATOM 722 N N . GLY A 1 93 ? 3.513 13.037 8.003 1.00 90.81 93 GLY A N 1
ATOM 723 C CA . GLY A 1 93 ? 3.749 11.877 8.872 1.00 90.81 93 GLY A CA 1
ATOM 724 C C . GLY A 1 93 ? 2.575 11.485 9.786 1.00 90.81 93 GLY A C 1
ATOM 725 O O . GLY A 1 93 ? 2.784 10.776 10.773 1.00 90.81 93 GLY A O 1
ATOM 726 N N . PHE A 1 94 ? 1.351 11.929 9.494 1.00 91.75 94 PHE A N 1
ATOM 727 C CA . PHE A 1 94 ? 0.163 11.601 10.289 1.00 91.75 94 PHE A CA 1
ATOM 728 C C . PHE A 1 94 ? -0.189 10.099 10.188 1.00 91.75 94 PHE A C 1
ATOM 730 O O . PHE A 1 94 ? -0.092 9.554 9.088 1.00 91.75 94 PHE A O 1
ATOM 737 N N . PRO A 1 95 ? -0.597 9.404 11.269 1.00 94.00 95 PRO A N 1
ATOM 738 C CA . PRO A 1 95 ? -0.946 7.980 11.212 1.00 94.00 95 PRO A CA 1
ATOM 739 C C . PRO A 1 95 ? -2.097 7.696 10.234 1.00 94.00 95 PRO A C 1
ATOM 741 O O . PRO A 1 95 ? -3.214 8.194 10.400 1.00 94.00 95 PRO A O 1
ATOM 744 N N . THR A 1 96 ? -1.843 6.876 9.212 1.00 93.75 96 THR A N 1
ATOM 745 C CA . THR A 1 96 ? -2.789 6.655 8.105 1.00 93.75 96 THR A CA 1
ATOM 746 C C . THR A 1 96 ? -4.070 5.974 8.585 1.00 93.75 96 THR A C 1
ATOM 748 O O . THR A 1 96 ? -5.164 6.435 8.267 1.00 93.75 96 THR A O 1
ATOM 751 N N . GLY A 1 97 ? -3.948 4.939 9.422 1.00 90.44 97 GLY A N 1
ATOM 752 C CA . GLY A 1 97 ? -5.104 4.201 9.945 1.00 90.44 97 GLY A CA 1
ATOM 753 C C . GLY A 1 97 ? -6.018 5.040 10.845 1.00 90.44 97 GLY A C 1
ATOM 754 O O . GLY A 1 97 ? -7.224 4.813 10.886 1.00 90.44 97 GLY A O 1
ATOM 755 N N . MET A 1 98 ? -5.472 6.050 11.534 1.00 90.31 98 MET A N 1
ATOM 756 C CA . MET A 1 98 ? -6.277 7.012 12.296 1.00 90.31 98 MET A CA 1
ATOM 757 C C . MET A 1 98 ? -6.996 7.989 11.362 1.00 90.31 98 MET A C 1
ATOM 759 O O . MET A 1 98 ? -8.190 8.213 11.530 1.00 90.31 98 MET A O 1
ATOM 763 N N . LYS A 1 99 ? -6.298 8.510 10.342 1.00 90.06 99 LYS A N 1
ATOM 764 C CA . LYS A 1 99 ? -6.877 9.443 9.361 1.00 90.06 99 LYS A CA 1
ATOM 765 C C . LYS A 1 99 ? -8.092 8.850 8.660 1.00 90.06 99 LYS A C 1
ATOM 767 O O . LYS A 1 99 ? -9.091 9.536 8.484 1.00 90.06 99 LYS A O 1
ATOM 772 N N . TRP A 1 100 ? -7.992 7.591 8.239 1.00 91.19 100 TRP A N 1
ATOM 773 C CA . TRP A 1 100 ? -9.073 6.911 7.523 1.00 91.19 100 TRP A CA 1
ATOM 774 C C . TRP A 1 100 ? -10.252 6.584 8.442 1.00 91.19 100 TRP A C 1
ATOM 776 O O . TRP A 1 100 ? -11.397 6.643 8.008 1.00 91.19 100 TRP A O 1
ATOM 786 N N . GLY A 1 101 ? -9.986 6.329 9.727 1.00 87.38 101 GLY A N 1
ATOM 787 C CA . GLY A 1 101 ? -11.024 6.081 10.725 1.00 87.38 101 GLY A CA 1
ATOM 788 C C . GLY A 1 101 ? -11.982 7.256 10.943 1.00 87.38 101 GLY A C 1
ATOM 789 O O . GLY A 1 101 ? -13.120 7.024 11.324 1.00 87.38 101 GLY A O 1
ATOM 790 N N . PHE A 1 102 ? -11.581 8.498 10.648 1.00 86.94 102 PHE A N 1
ATOM 791 C CA . PHE A 1 102 ? -12.469 9.665 10.768 1.00 86.94 102 PHE A CA 1
ATOM 792 C C . PHE A 1 102 ? -13.668 9.637 9.813 1.00 86.94 102 PHE A C 1
ATOM 794 O O . PHE A 1 102 ? -14.656 10.327 10.057 1.00 86.94 102 PHE A O 1
ATOM 801 N N . MET A 1 103 ? -13.581 8.864 8.729 1.00 84.06 103 MET A N 1
ATOM 802 C CA . MET A 1 103 ? -14.683 8.711 7.778 1.00 84.06 103 MET A CA 1
ATOM 803 C C . MET A 1 103 ? -15.762 7.749 8.278 1.00 84.06 103 MET A C 1
ATOM 805 O O . MET A 1 103 ? -16.884 7.815 7.784 1.00 84.06 103 MET A O 1
ATOM 809 N N . ASN A 1 104 ? -15.448 6.892 9.256 1.00 71.56 104 ASN A N 1
ATOM 810 C CA . ASN A 1 104 ? -16.427 6.022 9.899 1.00 71.56 104 ASN A CA 1
ATOM 811 C C . ASN A 1 104 ? -17.190 6.858 10.941 1.00 71.56 104 ASN A C 1
ATOM 813 O O . ASN A 1 104 ? -16.894 6.823 12.136 1.00 71.56 104 ASN A O 1
ATOM 817 N N . LYS A 1 105 ? -18.077 7.733 10.457 1.00 60.94 105 LYS A N 1
ATOM 818 C CA . LYS A 1 105 ? -19.018 8.463 11.311 1.00 60.94 105 LYS A CA 1
ATOM 819 C C . LYS A 1 105 ? -20.176 7.529 11.687 1.00 60.94 105 LYS A C 1
ATOM 821 O O . LYS A 1 105 ? -20.555 6.718 10.842 1.00 60.94 105 LYS A O 1
ATOM 826 N N . PRO A 1 106 ? -20.709 7.633 12.916 1.00 59.94 106 PRO A N 1
ATOM 827 C CA . PRO A 1 106 ? -21.986 7.015 13.257 1.00 59.94 106 PRO A CA 1
ATOM 828 C C . PRO A 1 106 ? -23.120 7.545 12.370 1.00 59.94 106 PRO A C 1
ATOM 830 O O . PRO A 1 106 ? -22.992 8.686 11.859 1.00 59.94 106 PRO A O 1
#

Foldseek 3Di:
DDDDDDDDDDDPDPDDPDDDPPPPPPPPPPDDDDDDDLVNDPCNCPPVPFDPDPVRCVVVVHVPCVVVVVVVDDVVVLVVQVVVQDFDPPPPRHRPSVVVVVVPDD

Organism: Chionoecetes opilio (NCBI:txid41210)

InterPro domains:
  IPR037225 NADH-ubiquinone oxidoreductase 51kDa subunit, FMN-binding domain superfamily [SSF142019] (36-105)
  IPR050837 Complex I 51 kDa subunit [PTHR11780] (29-106)